Protein AF-A0A967GKN8-F1 (afdb_monomer)

Radius of gyration: 17.43 Å; Cα contacts (8 Å, |Δi|>4): 37; chains: 1; bounding box: 42×19×48 Å

Foldseek 3Di:
DPPPCDLVNLLVLLVVLQVVLCCCCVPPVVVDDPVVNVCSNVVSNVVSVVSVVVSVVVVVVVVVVVVVVVVD

Mean predicted aligned error: 5.75 Å

Nearest PDB structures (foldseek):
  8t1i-assembly1_I  TM=7.030E-01  e=6.392E+00  Mus musculus
  8j07-assembly1_c2  TM=5.921E-01  e=8.639E+00  Homo sapiens

Structure (mmCIF, N/CA/C/O backbone):
data_AF-A0A967GKN8-F1
#
_entry.id   AF-A0A967GKN8-F1
#
loop_
_atom_site.group_PDB
_atom_site.id
_atom_site.type_symbol
_atom_site.label_atom_id
_atom_site.label_alt_id
_atom_site.label_comp_id
_atom_site.label_asym_id
_atom_site.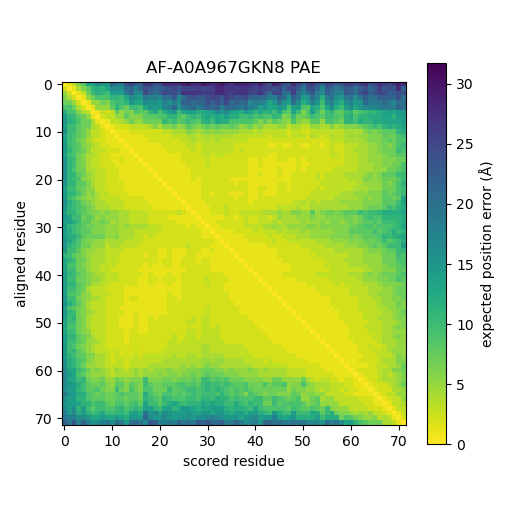label_entity_id
_atom_site.label_seq_id
_atom_site.pdbx_PDB_ins_code
_atom_site.Cartn_x
_atom_site.Cartn_y
_atom_site.Cartn_z
_atom_site.occupancy
_atom_site.B_iso_or_equiv
_atom_site.auth_seq_id
_atom_site.auth_comp_id
_atom_site.auth_asym_id
_atom_site.auth_atom_id
_atom_site.pdbx_PDB_model_num
ATOM 1 N N . MET A 1 1 ? -7.669 11.568 -22.846 1.00 37.41 1 MET A N 1
ATOM 2 C CA . MET A 1 1 ? -6.810 12.253 -21.861 1.00 37.41 1 MET A CA 1
ATOM 3 C C . MET A 1 1 ? -5.851 11.204 -21.317 1.00 37.41 1 MET A C 1
ATOM 5 O O . MET A 1 1 ? -6.219 10.477 -20.406 1.00 37.41 1 MET A O 1
ATOM 9 N N . GLN A 1 2 ? -4.704 11.007 -21.978 1.00 45.91 2 GLN A N 1
ATOM 10 C CA . GLN A 1 2 ? -3.631 10.169 -21.434 1.00 45.91 2 GLN A CA 1
ATOM 11 C C . GLN A 1 2 ? -3.069 10.943 -20.246 1.00 45.91 2 GLN A C 1
ATOM 13 O O . GLN A 1 2 ? -2.479 12.004 -20.419 1.00 45.91 2 GLN A O 1
ATOM 18 N N . LEU A 1 3 ? -3.385 10.495 -19.035 1.00 51.41 3 LEU A N 1
ATOM 19 C CA . LEU A 1 3 ? -2.756 11.033 -17.841 1.00 51.41 3 LEU A CA 1
ATOM 20 C C . LEU A 1 3 ? -1.334 10.476 -17.839 1.00 51.41 3 LEU A C 1
ATOM 22 O O . LEU A 1 3 ? -1.121 9.328 -17.459 1.00 51.41 3 LEU A O 1
ATOM 26 N N . GLU A 1 4 ? -0.387 11.266 -18.336 1.00 53.50 4 GLU A N 1
ATOM 27 C CA . GLU A 1 4 ? 1.045 11.014 -18.198 1.00 53.50 4 GLU A CA 1
ATOM 28 C C . GLU A 1 4 ? 1.394 11.164 -16.713 1.00 53.50 4 GLU A C 1
ATOM 30 O O . GLU A 1 4 ? 1.832 12.217 -16.257 1.00 53.50 4 GLU A O 1
ATOM 35 N N . VAL A 1 5 ? 1.087 10.143 -15.909 1.00 59.78 5 VAL A N 1
ATOM 36 C CA . VAL A 1 5 ? 1.491 10.115 -14.504 1.00 59.78 5 VAL A CA 1
ATOM 37 C C . VAL A 1 5 ? 2.997 9.864 -14.503 1.00 59.78 5 VAL A C 1
ATOM 39 O O . VAL A 1 5 ? 3.418 8.803 -14.970 1.00 59.78 5 VAL A O 1
ATOM 42 N N . PRO A 1 6 ? 3.827 10.800 -14.012 1.00 66.62 6 PRO A N 1
ATOM 43 C CA . PRO A 1 6 ? 5.271 10.613 -14.003 1.00 66.62 6 PRO A CA 1
ATOM 44 C C . PRO A 1 6 ? 5.626 9.317 -13.263 1.00 66.62 6 PRO A C 1
ATOM 46 O O . PRO A 1 6 ? 5.084 9.053 -12.189 1.00 66.62 6 PRO A O 1
ATOM 49 N N . GLN A 1 7 ? 6.556 8.514 -13.787 1.00 67.50 7 GLN A N 1
ATOM 50 C CA . GLN A 1 7 ? 7.006 7.261 -13.150 1.00 67.50 7 GLN A CA 1
ATOM 51 C C . GLN A 1 7 ? 7.423 7.472 -11.684 1.00 67.50 7 GL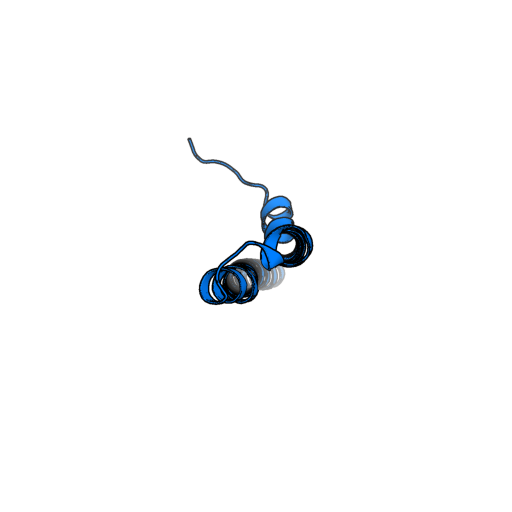N A C 1
ATOM 53 O O . GLN A 1 7 ? 7.112 6.671 -10.805 1.00 67.50 7 GLN A O 1
ATOM 58 N N . GLN A 1 8 ? 8.056 8.611 -11.396 1.00 74.38 8 GLN A N 1
ATOM 59 C CA . GLN A 1 8 ? 8.426 9.027 -10.039 1.00 74.38 8 GLN A CA 1
ATOM 60 C C . GLN A 1 8 ? 7.198 9.163 -9.122 1.00 74.38 8 GLN A C 1
ATOM 62 O O . GLN A 1 8 ? 7.254 8.804 -7.947 1.00 74.38 8 GLN A O 1
ATOM 67 N N . SER A 1 9 ? 6.071 9.643 -9.655 1.00 77.81 9 SER A N 1
ATOM 68 C CA . SER A 1 9 ? 4.807 9.761 -8.927 1.00 77.81 9 SER A CA 1
ATOM 69 C C . SER A 1 9 ? 4.183 8.396 -8.633 1.00 77.81 9 SER A C 1
ATOM 71 O O . SER A 1 9 ? 3.605 8.224 -7.563 1.00 77.81 9 SER A O 1
ATOM 73 N N . LEU A 1 10 ? 4.344 7.406 -9.519 1.00 81.50 10 LEU A N 1
ATOM 74 C CA . LEU A 1 10 ? 3.890 6.031 -9.267 1.00 81.50 10 LEU A CA 1
ATOM 75 C C . LEU A 1 10 ? 4.706 5.353 -8.159 1.00 81.50 10 LEU A C 1
ATOM 77 O O . LEU A 1 10 ? 4.133 4.687 -7.298 1.00 81.50 10 LEU A O 1
ATOM 81 N N . LEU A 1 11 ? 6.022 5.586 -8.115 1.00 89.19 11 LEU A N 1
ATOM 82 C CA . LEU A 1 11 ? 6.875 5.074 -7.037 1.00 89.19 11 LEU A CA 1
ATOM 83 C C . LEU A 1 11 ? 6.472 5.635 -5.666 1.00 89.19 11 LEU A C 1
ATOM 85 O O . LEU A 1 11 ? 6.494 4.909 -4.673 1.00 89.19 11 LEU A O 1
ATOM 89 N N . LEU A 1 12 ? 6.039 6.899 -5.601 1.00 93.88 12 LEU A N 1
ATOM 90 C CA . LEU A 1 12 ? 5.524 7.485 -4.359 1.00 93.88 12 LEU A CA 1
ATOM 91 C C . LEU A 1 12 ? 4.249 6.787 -3.872 1.00 93.88 12 LEU A C 1
ATOM 93 O O . LEU A 1 12 ? 4.078 6.620 -2.665 1.00 93.88 12 LEU A O 1
ATOM 97 N N . LEU A 1 13 ? 3.377 6.327 -4.775 1.00 92.50 13 LEU A N 1
ATOM 98 C CA . LEU A 1 13 ? 2.154 5.615 -4.392 1.00 92.50 13 LEU A CA 1
ATOM 99 C C . LEU A 1 13 ? 2.449 4.321 -3.626 1.00 92.50 13 LEU A C 1
ATOM 101 O O . LEU A 1 13 ? 1.719 4.004 -2.689 1.00 92.50 13 LEU A O 1
ATOM 105 N N . ILE A 1 14 ? 3.551 3.629 -3.941 1.00 95.12 14 ILE A N 1
ATOM 106 C CA . ILE A 1 14 ? 3.988 2.420 -3.221 1.00 95.12 14 ILE A CA 1
ATOM 107 C C . ILE A 1 14 ? 4.147 2.704 -1.717 1.00 95.12 14 ILE A C 1
ATOM 109 O O . ILE A 1 14 ? 3.812 1.853 -0.894 1.00 95.12 14 ILE A O 1
ATOM 113 N N . ILE A 1 15 ? 4.599 3.905 -1.345 1.00 95.62 15 ILE A N 1
ATOM 114 C CA . ILE A 1 15 ? 4.785 4.334 0.052 1.00 95.62 15 ILE A CA 1
ATOM 115 C C . ILE A 1 15 ? 3.521 4.999 0.612 1.00 95.62 15 ILE A C 1
ATOM 117 O O . ILE A 1 15 ? 3.197 4.836 1.789 1.00 95.62 15 ILE A O 1
ATOM 121 N N . LEU A 1 16 ? 2.792 5.754 -0.212 1.00 96.75 16 LEU A N 1
ATOM 122 C CA . LEU A 1 16 ? 1.609 6.489 0.235 1.00 96.75 16 LEU A CA 1
ATOM 123 C C . LEU A 1 16 ? 0.431 5.568 0.559 1.00 96.75 16 LEU A C 1
ATOM 125 O O . LEU A 1 16 ? -0.296 5.853 1.506 1.00 96.75 16 LEU A O 1
ATOM 129 N N . PHE A 1 17 ? 0.248 4.459 -0.163 1.00 97.38 17 PHE A N 1
ATOM 130 C CA . PHE A 1 17 ? -0.835 3.514 0.127 1.00 97.38 17 PHE A CA 1
ATOM 131 C C . PHE A 1 17 ? -0.738 2.908 1.541 1.00 97.38 17 PHE A C 1
ATOM 133 O O . PHE A 1 17 ? -1.697 3.064 2.302 1.00 97.38 17 PHE A O 1
ATOM 140 N N . PRO A 1 18 ? 0.379 2.280 1.965 1.00 97.69 18 PRO A N 1
ATOM 141 C CA . PRO A 1 18 ? 0.491 1.653 3.278 1.00 97.69 18 PRO A CA 1
ATOM 142 C C . PRO A 1 18 ? 0.498 2.700 4.385 1.00 97.69 18 PRO A C 1
ATOM 144 O O . PRO A 1 18 ? -0.083 2.474 5.444 1.00 97.69 18 PRO A O 1
ATOM 147 N N . LEU A 1 19 ? 1.094 3.872 4.132 1.00 98.19 19 LEU A N 1
ATOM 148 C CA . LEU A 1 19 ? 1.053 4.993 5.065 1.00 98.19 19 LEU A CA 1
ATOM 149 C C . LEU A 1 19 ? -0.384 5.490 5.264 1.00 98.19 19 LEU A C 1
ATOM 151 O O . LEU A 1 19 ? -0.819 5.668 6.398 1.00 98.19 19 LEU A O 1
ATOM 155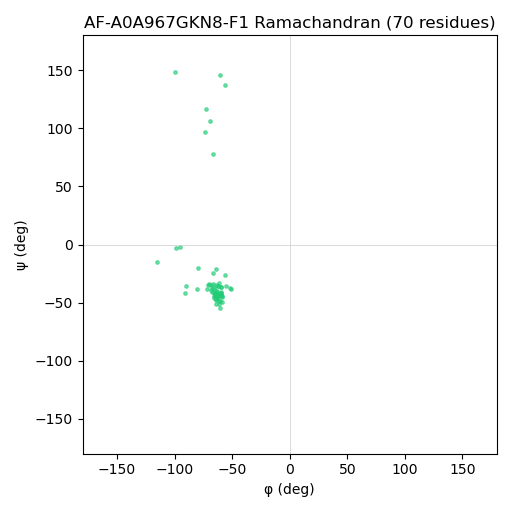 N N . GLY A 1 20 ? -1.149 5.646 4.182 1.00 97.75 20 GLY A N 1
ATOM 156 C CA . GLY A 1 20 ? -2.569 5.979 4.236 1.00 97.75 20 GLY A CA 1
ATOM 157 C C . GLY A 1 20 ? -3.370 4.935 5.014 1.00 97.75 20 GLY A C 1
ATOM 158 O O . GLY A 1 20 ? -4.143 5.294 5.899 1.00 97.75 20 GLY A O 1
ATOM 159 N N . GLY A 1 21 ? -3.131 3.644 4.765 1.00 97.44 21 GLY A N 1
ATOM 160 C CA . GLY A 1 21 ? -3.746 2.551 5.520 1.00 97.44 21 GLY A CA 1
ATOM 161 C C . GLY A 1 21 ? -3.412 2.591 7.013 1.00 97.44 21 GLY A C 1
ATOM 162 O O . GLY A 1 21 ? -4.307 2.450 7.849 1.00 97.44 21 GLY A O 1
ATOM 163 N N . ALA A 1 22 ? -2.150 2.854 7.360 1.00 97.94 22 ALA A N 1
ATOM 164 C CA . ALA A 1 22 ? -1.696 3.001 8.740 1.00 97.94 22 ALA A CA 1
ATOM 165 C C . ALA A 1 22 ? -2.327 4.217 9.433 1.00 97.94 22 ALA A C 1
ATOM 167 O O . ALA A 1 22 ? -2.763 4.101 10.576 1.00 97.94 22 ALA A O 1
ATOM 168 N N . ILE A 1 23 ? 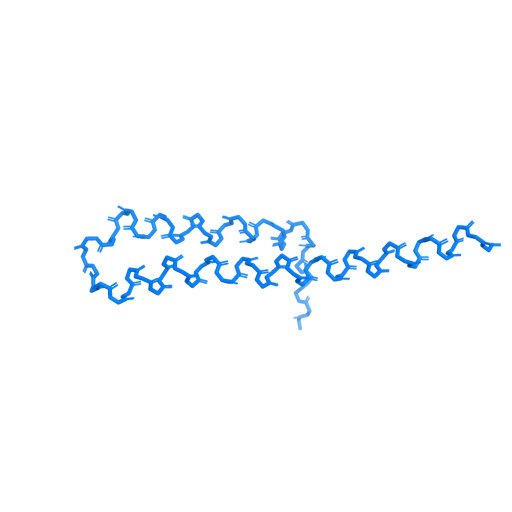-2.438 5.358 8.745 1.00 98.38 23 ILE A N 1
ATOM 169 C CA . ILE A 1 23 ? -3.101 6.562 9.265 1.00 98.38 23 ILE A CA 1
ATOM 170 C C . ILE A 1 23 ? -4.592 6.290 9.501 1.00 98.38 23 ILE A C 1
ATOM 172 O O . ILE A 1 23 ? -5.104 6.587 10.580 1.00 98.38 23 ILE A O 1
ATOM 176 N N . ILE A 1 24 ? -5.290 5.682 8.536 1.00 97.69 24 ILE A N 1
ATOM 177 C CA . ILE A 1 24 ? -6.723 5.371 8.654 1.00 97.69 24 ILE A CA 1
ATOM 178 C C . ILE A 1 24 ? -6.968 4.414 9.826 1.00 97.69 24 ILE A C 1
ATOM 180 O O . ILE A 1 24 ? -7.782 4.704 10.708 1.00 97.69 24 ILE A O 1
ATOM 184 N N . ASN A 1 25 ? -6.235 3.300 9.879 1.00 97.94 25 ASN A N 1
ATOM 185 C CA . ASN A 1 25 ? -6.387 2.315 10.945 1.00 97.94 25 ASN A CA 1
ATOM 186 C C . ASN A 1 25 ? -5.936 2.851 12.309 1.00 97.94 25 ASN A C 1
ATOM 188 O O . ASN A 1 25 ? -6.575 2.555 13.316 1.00 97.94 25 ASN A O 1
ATOM 192 N N . GLY A 1 26 ? -4.875 3.658 12.353 1.00 97.00 26 GLY A N 1
ATOM 193 C CA . GLY A 1 26 ? -4.332 4.229 13.583 1.00 97.00 26 GLY A CA 1
ATOM 194 C C . GLY A 1 26 ? -5.206 5.328 14.193 1.00 97.00 26 GLY A C 1
ATOM 195 O O . GLY A 1 26 ? -5.344 5.380 15.412 1.00 97.00 26 GLY A O 1
ATOM 196 N N . LEU A 1 27 ? -5.823 6.185 13.370 1.00 97.94 27 LEU A N 1
ATOM 197 C CA . LEU A 1 27 ? -6.637 7.310 13.852 1.00 97.94 27 LEU A CA 1
ATOM 198 C C . LEU A 1 27 ? -8.117 6.953 14.023 1.00 97.94 27 LEU A C 1
ATOM 200 O O . LEU A 1 27 ? -8.752 7.362 14.996 1.00 97.94 27 LEU A O 1
ATOM 204 N N . ILE A 1 28 ? -8.682 6.206 13.072 1.00 96.50 28 ILE A N 1
ATOM 205 C CA . ILE A 1 28 ? -10.135 6.000 12.961 1.00 96.50 28 ILE A CA 1
ATOM 206 C C . ILE A 1 28 ? -10.511 4.527 13.192 1.00 96.50 28 ILE A C 1
ATOM 208 O O . ILE A 1 28 ? -11.665 4.231 13.500 1.00 96.50 28 ILE A O 1
ATOM 212 N N . GLY A 1 29 ? -9.552 3.595 13.147 1.00 96.06 29 GLY A N 1
ATOM 213 C CA . GLY A 1 29 ? -9.812 2.152 13.234 1.00 96.06 29 GLY A CA 1
ATOM 214 C C . GLY A 1 29 ? -10.581 1.706 14.483 1.00 96.06 29 GLY A C 1
ATOM 215 O O . GLY A 1 29 ? -11.332 0.737 14.413 1.00 96.06 29 GLY A O 1
ATOM 216 N N . ARG A 1 30 ? -10.503 2.449 15.599 1.00 96.69 30 ARG A N 1
ATOM 217 C CA . ARG A 1 30 ? -11.292 2.159 16.817 1.00 96.69 30 ARG A CA 1
ATOM 218 C C . ARG A 1 30 ? -12.809 2.292 16.636 1.00 96.69 30 ARG A C 1
ATOM 220 O O . ARG A 1 30 ? -13.559 1.743 17.434 1.00 96.69 30 ARG A O 1
ATOM 227 N N . TYR A 1 31 ? -13.251 3.034 15.621 1.00 97.25 31 TYR A N 1
ATOM 228 C CA . TYR A 1 31 ? -14.664 3.249 15.296 1.00 97.25 31 TYR A CA 1
ATOM 229 C C . TYR A 1 31 ? -15.157 2.344 14.163 1.00 97.25 31 TYR A C 1
ATOM 231 O O . TYR A 1 31 ? -16.331 2.393 13.801 1.00 97.25 31 TYR A O 1
ATOM 239 N N . MET A 1 32 ? -14.268 1.540 13.579 1.00 96.56 32 MET A N 1
ATOM 240 C CA . MET A 1 32 ? -14.578 0.685 12.442 1.00 96.56 32 MET A CA 1
ATOM 241 C C . MET A 1 32 ? -14.827 -0.763 12.889 1.00 96.56 32 MET A C 1
ATOM 243 O O . MET A 1 32 ? -14.207 -1.242 13.842 1.00 96.56 32 MET A O 1
ATOM 247 N N . PRO A 1 33 ? -15.695 -1.516 12.190 1.00 97.81 33 PRO A N 1
ATOM 248 C CA . PRO A 1 33 ? -15.781 -2.958 12.366 1.00 97.81 33 PRO A CA 1
ATOM 249 C C . PRO A 1 33 ? -14.439 -3.617 12.027 1.00 97.81 33 PRO A C 1
ATOM 251 O O . PRO A 1 33 ? -13.743 -3.202 11.098 1.00 97.81 33 PRO A O 1
ATOM 254 N N . LYS A 1 34 ? -14.104 -4.700 12.739 1.00 96.69 34 LYS A N 1
ATOM 255 C CA . LYS A 1 34 ? -12.815 -5.408 12.607 1.00 96.69 34 LYS A CA 1
ATOM 256 C C . LYS A 1 34 ? -12.469 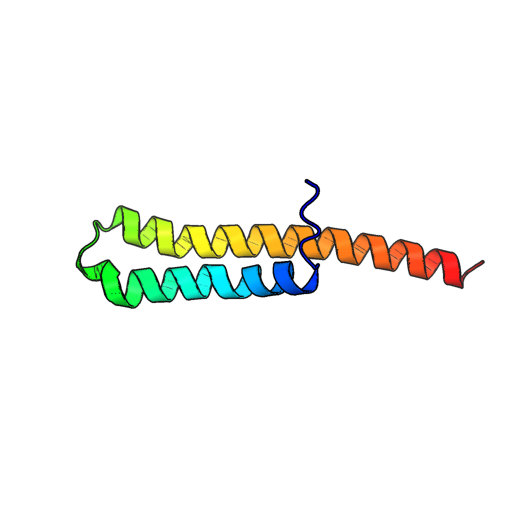-5.764 11.158 1.00 96.69 34 LYS A C 1
ATOM 258 O O . LYS A 1 34 ? -11.323 -5.616 10.756 1.00 96.69 34 LYS A O 1
ATOM 263 N N . GLY A 1 35 ? -13.469 -6.165 10.369 1.00 98.00 35 GLY A N 1
ATOM 264 C CA . GLY A 1 35 ? -13.286 -6.485 8.953 1.00 98.00 35 GLY A CA 1
ATOM 265 C C . GLY A 1 35 ? -12.751 -5.311 8.130 1.00 98.00 35 GLY A C 1
ATOM 266 O O . GLY A 1 35 ? -11.837 -5.505 7.337 1.00 98.00 35 GLY A O 1
ATOM 267 N N . LEU A 1 36 ? -13.247 -4.088 8.356 1.00 97.69 36 LEU A N 1
ATOM 268 C CA . LEU A 1 36 ? -12.762 -2.906 7.635 1.00 97.69 36 LEU A CA 1
ATOM 269 C C . LEU A 1 36 ? -11.323 -2.561 8.018 1.00 97.69 36 LEU A C 1
ATOM 271 O O . LEU A 1 36 ? -10.520 -2.294 7.131 1.00 97.69 36 LEU A O 1
ATOM 275 N N . VAL A 1 37 ? -10.969 -2.651 9.304 1.00 98.00 37 VAL A N 1
ATOM 276 C CA . VAL A 1 37 ? -9.58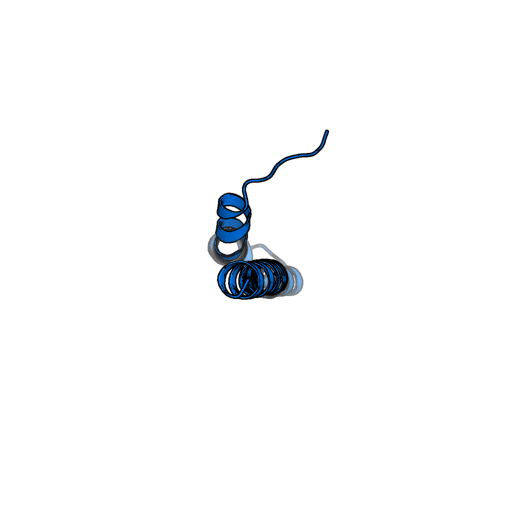4 -2.436 9.762 1.00 98.00 37 VAL A CA 1
ATOM 277 C C . VAL A 1 37 ? -8.632 -3.423 9.078 1.00 98.00 37 VAL A C 1
ATOM 279 O O . VAL A 1 37 ? -7.580 -3.032 8.570 1.00 98.00 37 VAL A O 1
ATOM 282 N N . THR A 1 38 ? -9.013 -4.701 8.999 1.00 97.94 38 THR A N 1
ATOM 283 C CA . THR A 1 38 ? -8.216 -5.727 8.313 1.00 97.94 38 THR A CA 1
ATOM 284 C C . THR A 1 38 ? -8.098 -5.457 6.814 1.00 97.94 38 THR A C 1
ATOM 286 O O . THR A 1 38 ? -6.990 -5.499 6.281 1.00 97.94 38 THR A O 1
ATOM 289 N N . VAL A 1 39 ? -9.207 -5.143 6.137 1.00 98.38 39 VAL A N 1
ATOM 290 C CA . VAL A 1 39 ? -9.212 -4.860 4.693 1.00 98.38 39 VAL A CA 1
ATOM 291 C C . VAL A 1 39 ? -8.364 -3.635 4.366 1.00 98.38 39 VAL A C 1
ATOM 293 O O . VAL A 1 39 ? -7.576 -3.690 3.431 1.00 98.38 39 VAL A O 1
ATOM 296 N N . VAL A 1 40 ? -8.455 -2.555 5.144 1.00 97.94 40 VAL A N 1
ATOM 297 C CA . VAL A 1 40 ? -7.622 -1.358 4.945 1.00 97.94 40 VAL A CA 1
ATOM 298 C C . VAL A 1 40 ? -6.147 -1.675 5.194 1.00 97.94 40 VAL A C 1
ATOM 300 O O . VAL A 1 40 ? -5.291 -1.296 4.394 1.00 97.94 40 VAL A O 1
ATOM 303 N N . GLY A 1 41 ? -5.842 -2.415 6.263 1.00 97.06 41 GLY A N 1
ATOM 304 C CA . GLY A 1 41 ? -4.466 -2.740 6.638 1.00 97.06 41 GLY A CA 1
ATOM 305 C C . GLY A 1 41 ? -3.764 -3.605 5.594 1.00 97.06 41 GLY A C 1
ATOM 306 O O . GLY A 1 41 ? -2.683 -3.263 5.131 1.00 97.06 41 GLY A O 1
ATOM 307 N N . VAL A 1 42 ? -4.394 -4.706 5.184 1.00 98.00 42 VAL A N 1
ATOM 308 C CA . VAL A 1 42 ? -3.799 -5.638 4.215 1.00 98.00 42 VAL A CA 1
ATOM 309 C C . VAL A 1 42 ? -3.972 -5.138 2.781 1.00 98.00 42 VAL A C 1
ATOM 311 O O . VAL A 1 42 ? -3.059 -5.265 1.970 1.00 98.00 42 VAL A O 1
ATOM 314 N N . GLY A 1 43 ? -5.118 -4.536 2.458 1.00 98.25 43 GLY A N 1
ATOM 315 C CA . GLY A 1 43 ? -5.448 -4.085 1.107 1.00 98.25 43 GLY A CA 1
ATOM 316 C C . GLY A 1 43 ? -4.523 -2.982 0.606 1.00 98.25 43 GLY A C 1
ATOM 317 O O . GLY A 1 43 ? -4.057 -3.046 -0.527 1.00 98.25 43 GLY A O 1
ATOM 318 N N . THR A 1 44 ? -4.187 -2.007 1.453 1.00 98.19 44 THR A N 1
ATOM 319 C CA . THR A 1 44 ? -3.249 -0.940 1.071 1.00 98.19 44 THR A CA 1
ATOM 320 C C . THR A 1 44 ? -1.839 -1.469 0.802 1.00 98.19 44 THR A C 1
ATOM 322 O O . THR A 1 44 ? -1.213 -1.074 -0.177 1.00 98.19 44 THR A O 1
ATOM 325 N N . VAL A 1 45 ? -1.368 -2.430 1.600 1.00 98.12 45 VAL A N 1
ATOM 326 C CA . VAL A 1 45 ? -0.086 -3.118 1.376 1.00 98.12 45 VAL A CA 1
ATOM 327 C C . VAL A 1 45 ? -0.116 -3.955 0.093 1.00 98.12 45 VAL A C 1
ATOM 329 O O . VAL A 1 45 ? 0.842 -3.928 -0.679 1.00 98.12 45 VAL A O 1
ATOM 332 N N . ALA A 1 46 ? -1.215 -4.665 -0.174 1.00 98.50 46 ALA A N 1
ATOM 333 C CA . ALA A 1 46 ? -1.376 -5.466 -1.386 1.00 98.50 46 ALA A CA 1
ATOM 334 C C . ALA A 1 46 ? -1.334 -4.605 -2.660 1.00 98.50 46 ALA A C 1
ATOM 336 O O . ALA A 1 46 ? -0.678 -4.978 -3.632 1.00 98.50 46 ALA A O 1
ATOM 337 N N . VAL A 1 47 ? -1.975 -3.430 -2.643 1.00 97.75 47 VAL A N 1
ATOM 338 C CA . VAL A 1 47 ? -1.917 -2.471 -3.758 1.00 97.75 47 VAL A CA 1
ATOM 339 C C . VAL A 1 47 ? -0.488 -1.971 -3.977 1.00 97.75 47 VAL A C 1
ATOM 341 O O . VAL A 1 47 ? -0.011 -1.980 -5.110 1.00 97.75 47 VAL A O 1
ATOM 344 N N . SER A 1 48 ? 0.235 -1.609 -2.914 1.00 97.56 48 SER A N 1
ATOM 345 C CA . SER A 1 48 ? 1.648 -1.222 -3.025 1.00 97.56 48 SER A CA 1
ATOM 346 C C . SER A 1 48 ? 2.530 -2.311 -3.603 1.00 97.56 48 SER A C 1
ATOM 348 O O . SER A 1 48 ? 3.400 -2.025 -4.420 1.00 97.56 48 SER A O 1
ATOM 350 N N . PHE A 1 49 ? 2.309 -3.559 -3.194 1.00 98.00 49 PHE A N 1
ATOM 351 C CA . PHE A 1 49 ? 3.049 -4.691 -3.729 1.00 98.00 49 PHE A CA 1
ATOM 352 C C . PHE A 1 49 ? 2.790 -4.872 -5.230 1.00 98.00 49 PHE A C 1
ATOM 354 O O . PHE A 1 49 ? 3.738 -5.017 -5.998 1.00 98.00 49 PHE A O 1
ATOM 361 N N . ALA A 1 50 ? 1.529 -4.791 -5.666 1.00 97.62 50 ALA A N 1
ATOM 362 C CA . ALA A 1 50 ? 1.181 -4.871 -7.083 1.00 97.62 50 ALA A CA 1
ATOM 363 C C . ALA A 1 50 ? 1.845 -3.752 -7.906 1.00 97.62 50 ALA A C 1
ATOM 365 O O . ALA A 1 50 ? 2.403 -4.021 -8.970 1.00 97.62 50 ALA A O 1
ATOM 366 N N . LEU A 1 51 ? 1.850 -2.517 -7.390 1.00 95.44 51 LEU A N 1
ATOM 367 C CA . LEU A 1 51 ? 2.545 -1.389 -8.019 1.00 95.44 51 LEU A CA 1
ATOM 368 C C . LEU A 1 51 ? 4.059 -1.617 -8.092 1.00 95.44 51 LEU A C 1
ATOM 370 O O . LEU A 1 51 ? 4.655 -1.393 -9.140 1.00 95.44 51 LEU A O 1
ATOM 374 N N . ALA A 1 52 ? 4.677 -2.113 -7.018 1.00 95.56 52 ALA A N 1
ATOM 375 C CA . ALA A 1 52 ? 6.106 -2.412 -6.994 1.00 95.56 52 ALA A CA 1
ATOM 376 C C . ALA A 1 52 ? 6.494 -3.475 -8.033 1.00 95.56 52 ALA A C 1
ATOM 378 O O . ALA A 1 52 ? 7.491 -3.310 -8.732 1.00 95.56 52 ALA A O 1
ATOM 379 N N . VAL A 1 53 ? 5.693 -4.536 -8.176 1.00 97.06 53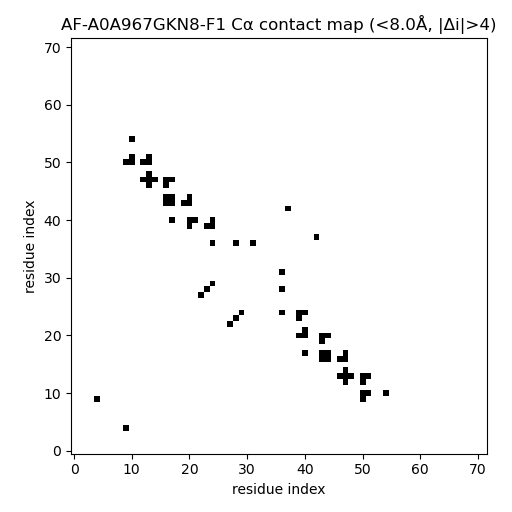 VAL A N 1
ATOM 380 C CA . VAL A 1 53 ? 5.900 -5.572 -9.202 1.00 97.06 53 VAL A CA 1
ATOM 381 C C . VAL A 1 53 ? 5.774 -4.982 -10.607 1.00 97.06 53 VAL A C 1
ATOM 383 O O . VAL A 1 53 ? 6.634 -5.238 -11.446 1.00 97.06 53 VAL A O 1
ATOM 386 N N . ALA A 1 54 ? 4.746 -4.168 -10.860 1.00 94.25 54 ALA A N 1
ATOM 387 C CA . ALA A 1 54 ? 4.556 -3.520 -12.156 1.00 94.25 54 ALA A CA 1
ATOM 388 C C . ALA A 1 54 ? 5.742 -2.609 -12.517 1.00 94.25 54 ALA A C 1
ATOM 390 O O . ALA A 1 54 ? 6.321 -2.756 -13.592 1.00 94.25 54 ALA A O 1
ATOM 391 N N . SER A 1 55 ? 6.167 -1.741 -11.591 1.00 92.81 55 SER A N 1
ATOM 392 C CA . SER A 1 55 ? 7.334 -0.873 -11.785 1.00 92.81 55 SER A CA 1
ATOM 393 C C . SER A 1 55 ? 8.628 -1.666 -11.969 1.00 92.81 55 SER A C 1
ATOM 395 O O . SER A 1 55 ? 9.482 -1.267 -12.754 1.00 92.81 55 SER A O 1
ATOM 397 N N . PHE A 1 56 ? 8.788 -2.797 -11.277 1.00 94.00 56 PHE A N 1
ATOM 398 C CA . PHE A 1 56 ? 9.958 -3.655 -11.447 1.00 94.00 56 PHE A CA 1
ATOM 399 C C . PHE A 1 56 ? 10.017 -4.274 -12.847 1.00 94.00 56 PHE A C 1
ATOM 401 O O . PHE A 1 56 ? 11.076 -4.248 -13.468 1.00 94.00 56 PHE A O 1
ATOM 408 N N . ILE A 1 57 ? 8.899 -4.805 -13.353 1.00 95.31 57 ILE A N 1
ATOM 409 C CA . ILE A 1 57 ? 8.823 -5.390 -14.701 1.00 95.31 57 ILE A CA 1
ATOM 410 C C . ILE A 1 57 ? 9.165 -4.337 -15.761 1.00 95.31 57 ILE A C 1
ATOM 412 O O . ILE A 1 57 ? 9.955 -4.607 -16.663 1.00 95.31 57 ILE A O 1
ATOM 416 N N . GLU A 1 58 ? 8.615 -3.131 -15.623 1.00 91.25 58 GLU A N 1
ATOM 417 C CA . GLU A 1 58 ? 8.883 -2.011 -16.527 1.00 91.25 58 GLU A CA 1
ATOM 418 C C . GLU A 1 58 ? 10.366 -1.610 -16.515 1.00 91.25 58 GLU A C 1
ATOM 420 O O . GLU A 1 58 ? 11.007 -1.532 -17.563 1.00 91.25 58 GLU A O 1
ATOM 425 N N . LEU A 1 59 ? 10.948 -1.439 -15.324 1.00 90.94 59 LEU A N 1
ATOM 426 C CA . LEU A 1 59 ? 12.353 -1.062 -15.177 1.00 90.94 59 LEU A CA 1
ATOM 427 C C . LEU A 1 59 ? 13.308 -2.164 -15.665 1.00 90.94 59 LEU A C 1
ATOM 429 O O . LEU A 1 59 ? 14.374 -1.870 -16.207 1.00 90.94 59 LEU A O 1
ATOM 433 N N . TYR A 1 60 ? 12.929 -3.432 -15.490 1.00 93.38 60 TYR A N 1
ATOM 434 C CA . TYR A 1 60 ? 13.681 -4.576 -15.998 1.00 93.38 60 TYR A CA 1
ATOM 435 C C . TYR A 1 60 ? 13.701 -4.604 -17.532 1.00 93.38 60 TYR A C 1
ATOM 437 O O . TYR A 1 60 ? 14.769 -4.791 -18.115 1.00 93.38 60 TYR A O 1
ATOM 445 N N . GLY A 1 61 ? 12.556 -4.354 -18.179 1.00 92.25 61 GLY A N 1
ATOM 446 C CA . GLY A 1 61 ? 12.463 -4.241 -19.637 1.00 92.25 61 GLY A CA 1
ATOM 447 C C . GLY A 1 61 ? 13.354 -3.127 -20.190 1.00 92.25 61 GLY A C 1
ATOM 448 O O . GLY A 1 61 ? 14.186 -3.382 -21.059 1.00 92.25 61 GLY A O 1
ATOM 449 N N . LEU A 1 62 ? 13.272 -1.928 -19.601 1.00 90.44 62 LEU A N 1
ATOM 450 C CA . LEU A 1 62 ? 14.095 -0.778 -19.997 1.00 90.44 62 LEU A CA 1
ATOM 451 C C . LEU A 1 62 ? 15.603 -1.045 -19.859 1.00 90.44 62 LEU A C 1
ATOM 453 O O . LEU A 1 62 ? 16.391 -0.601 -20.693 1.00 90.44 62 LEU A O 1
ATOM 457 N N . ARG A 1 63 ? 16.031 -1.788 -18.825 1.00 90.50 63 ARG A N 1
ATOM 458 C CA . ARG A 1 63 ? 17.445 -2.174 -18.680 1.00 90.50 63 ARG A CA 1
ATOM 459 C C . ARG A 1 63 ? 17.898 -3.106 -19.805 1.00 90.50 63 ARG A C 1
ATOM 461 O O . ARG A 1 63 ? 18.990 -2.914 -20.331 1.00 90.50 63 ARG A O 1
ATOM 468 N N . HIS A 1 64 ? 17.078 -4.085 -20.177 1.00 87.88 64 HIS A N 1
ATOM 469 C CA . HIS A 1 64 ? 17.438 -5.049 -21.218 1.00 87.88 64 HIS A CA 1
ATOM 470 C C . HIS A 1 64 ? 17.628 -4.376 -22.586 1.00 87.88 64 HIS A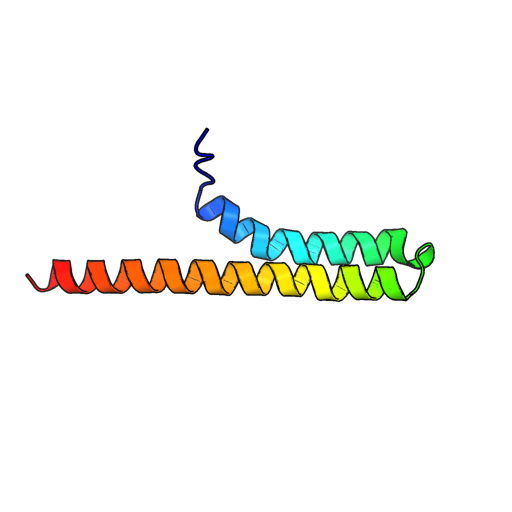 C 1
ATOM 472 O O . HIS A 1 64 ? 18.577 -4.687 -23.303 1.00 87.88 64 HIS A O 1
ATOM 478 N N . GLU A 1 65 ? 16.774 -3.407 -22.923 1.00 88.00 65 GLU A N 1
ATOM 479 C CA . GLU A 1 65 ? 16.905 -2.609 -24.149 1.00 88.00 65 GLU A CA 1
ATOM 480 C C . GLU A 1 65 ? 18.184 -1.754 -24.149 1.00 88.00 65 GLU A C 1
ATOM 482 O O . GLU A 1 65 ? 18.906 -1.704 -25.148 1.00 88.00 65 GLU A O 1
ATOM 487 N N . ALA A 1 66 ? 18.515 -1.128 -23.014 1.00 87.94 66 ALA A N 1
ATOM 488 C CA . ALA A 1 66 ? 19.727 -0.320 -22.873 1.00 87.94 66 ALA A CA 1
ATOM 489 C C . ALA A 1 66 ? 21.021 -1.151 -22.986 1.00 87.94 66 ALA A C 1
ATOM 491 O O . ALA A 1 66 ? 22.003 -0.697 -23.581 1.00 87.94 66 ALA A O 1
ATOM 492 N N . GLU A 1 67 ? 21.030 -2.374 -22.444 1.00 87.25 67 GLU A N 1
ATOM 493 C CA . GLU A 1 67 ? 22.154 -3.309 -22.587 1.00 87.25 67 GLU A CA 1
ATOM 494 C C . GLU A 1 67 ? 22.359 -3.717 -24.052 1.00 87.25 67 GLU A C 1
ATOM 496 O O . GLU A 1 67 ? 23.493 -3.701 -24.527 1.00 87.25 67 GLU A O 1
ATOM 501 N N . GLN A 1 68 ? 21.287 -3.998 -24.802 1.00 85.00 68 GLN A N 1
ATOM 502 C CA . GLN A 1 68 ? 21.384 -4.339 -26.227 1.00 85.00 68 GLN A CA 1
ATOM 503 C C . GLN A 1 68 ? 21.918 -3.179 -27.077 1.00 85.00 68 GLN A C 1
ATOM 505 O O . GLN A 1 68 ? 22.796 -3.396 -27.907 1.00 85.00 68 GLN A O 1
ATOM 510 N N . ALA A 1 69 ? 21.447 -1.953 -26.835 1.00 83.00 69 ALA A N 1
ATOM 511 C CA . ALA A 1 69 ? 21.884 -0.768 -27.576 1.00 83.00 69 ALA A CA 1
ATOM 512 C C . ALA A 1 69 ? 23.358 -0.393 -27.333 1.00 83.00 69 ALA A C 1
ATOM 514 O O . ALA A 1 69 ? 23.977 0.249 -28.173 1.00 83.00 69 ALA A O 1
ATOM 515 N N . THR A 1 70 ? 23.930 -0.781 -26.188 1.00 82.38 70 THR A N 1
ATOM 516 C CA . THR A 1 70 ? 25.347 -0.526 -25.867 1.00 82.38 70 THR A CA 1
ATOM 517 C C . THR A 1 70 ? 26.287 -1.534 -26.548 1.00 82.38 70 THR A C 1
ATOM 519 O O . THR A 1 70 ? 27.483 -1.278 -26.679 1.00 82.38 70 THR A O 1
ATOM 522 N N . LEU A 1 71 ? 25.765 -2.691 -26.969 1.00 76.75 71 LEU A N 1
ATOM 523 C CA . LEU A 1 71 ? 26.530 -3.791 -27.569 1.00 76.75 71 LEU A CA 1
ATOM 524 C C . LEU A 1 71 ? 26.544 -3.765 -29.112 1.00 76.75 71 LEU A C 1
ATOM 526 O O . LEU A 1 71 ? 27.185 -4.628 -29.716 1.00 76.75 71 LEU A O 1
ATOM 530 N N . THR A 1 72 ? 25.856 -2.805 -29.737 1.00 68.00 72 THR A N 1
ATOM 531 C CA . THR A 1 72 ? 25.774 -2.585 -31.196 1.00 68.00 72 THR A CA 1
ATOM 532 C C . THR A 1 72 ? 26.420 -1.271 -31.595 1.00 68.00 72 THR A C 1
ATOM 534 O O . THR A 1 72 ? 27.156 -1.264 -32.605 1.00 68.00 72 THR A O 1
#

Secondary structure (DSSP, 8-state):
------HHHHHHHHHHHHHHHHHHHHHTGGGS-HHHHHHHHHHHHHHHHHHHHHHHHHHHHHHHHHHHHH--

pLDDT: mean 89.7, std 13.48, range [37.41, 98.5]

Solvent-accessible surface area (backbone atoms only — not comparable to full-atom values): 4012 Å² total; per-residue (Å²): 132,85,79,82,70,52,69,72,59,57,58,48,44,40,56,47,33,38,50,50,22,49,50,48,42,70,74,48,30,91,81,47,60,70,67,56,39,50,48,40,51,52,47,24,44,52,53,19,49,53,50,50,52,52,53,47,54,52,54,52,52,55,49,56,54,54,55,54,64,73,76,110

Sequence (72 aa):
MQLEVPQQSLLLLIILFPLGGAIINGLIGRYMPKGLVTVVGVGTVAVSFALAVASFIELYG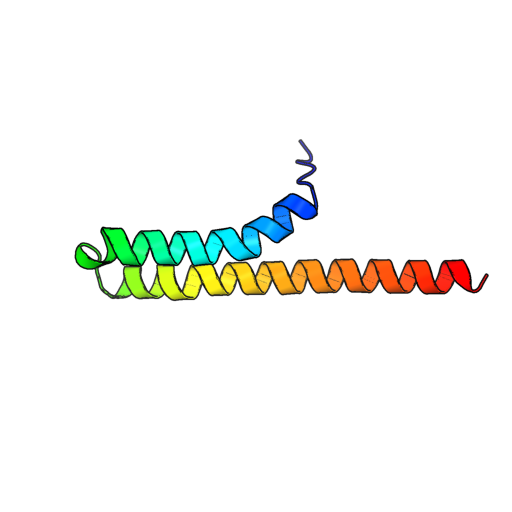LRHEAEQATLT